Protein AF-A0AAW2VJL2-F1 (afdb_monomer)

Nearest PDB structures (foldseek):
  4iul-assembly3_A  TM=8.505E-01  e=2.544E-08  Homo sapiens
  4iul-assembly3_B  TM=8.152E-01  e=1.655E-08  Homo sapiens
  8j7r-assembly1_B  TM=7.514E-01  e=9.739E-08  Homo sapiens
  4cba-assembly1_A  TM=2.414E-01  e=3.321E+00  Homo sapiens

Structure (mmCIF, N/CA/C/O backbone):
data_AF-A0AAW2VJL2-F1
#
_entry.id   AF-A0AAW2VJL2-F1
#
loop_
_atom_site.group_PDB
_atom_site.id
_atom_site.type_symbol
_atom_site.label_atom_id
_atom_site.label_alt_id
_atom_site.label_comp_id
_atom_site.label_asym_id
_atom_site.label_entity_id
_atom_site.label_seq_id
_atom_site.pdbx_PDB_ins_code
_atom_site.Cartn_x
_atom_site.Cartn_y
_atom_site.Cartn_z
_atom_site.occupancy
_atom_site.B_iso_or_equiv
_atom_site.auth_seq_id
_atom_site.auth_comp_id
_atom_site.auth_asym_id
_atom_site.auth_atom_id
_atom_site.pdbx_PDB_model_num
ATOM 1 N N . MET A 1 1 ? 0.530 13.052 6.031 1.00 57.03 1 MET A N 1
ATOM 2 C CA . MET A 1 1 ? 0.825 13.036 4.585 1.00 57.03 1 MET A CA 1
ATOM 3 C C . MET A 1 1 ? -0.420 13.552 3.882 1.00 57.03 1 MET A C 1
ATOM 5 O O . MET A 1 1 ? -1.498 13.163 4.310 1.00 57.03 1 MET A O 1
ATOM 9 N N . GLU A 1 2 ? -0.309 14.453 2.907 1.00 67.94 2 GLU A N 1
ATOM 10 C CA . GLU A 1 2 ? -1.471 14.969 2.165 1.00 67.94 2 GLU A CA 1
ATOM 11 C C . GLU A 1 2 ? -1.855 13.980 1.049 1.00 67.94 2 GLU A C 1
ATOM 13 O O . GLU A 1 2 ? -1.133 13.878 0.053 1.00 67.94 2 GLU A O 1
ATOM 18 N N . PRO A 1 3 ? -2.962 13.222 1.183 1.00 65.31 3 PRO A N 1
ATOM 19 C CA . PRO A 1 3 ? -3.266 12.100 0.286 1.00 65.31 3 PRO A CA 1
ATOM 20 C C . PRO A 1 3 ? -3.560 12.528 -1.159 1.00 65.31 3 PRO A C 1
ATOM 22 O O . PRO A 1 3 ? -3.515 11.714 -2.078 1.00 65.31 3 PRO A O 1
ATOM 25 N N . THR A 1 4 ? -3.893 13.802 -1.363 1.00 75.06 4 THR A N 1
ATOM 26 C CA . THR A 1 4 ? -4.179 14.417 -2.666 1.00 75.06 4 THR A CA 1
ATOM 27 C C . THR A 1 4 ? -2.955 14.495 -3.570 1.00 75.06 4 THR A C 1
ATOM 29 O O . THR A 1 4 ? -3.105 14.493 -4.787 1.00 75.06 4 THR A O 1
ATOM 32 N N . PHE A 1 5 ? -1.750 14.531 -3.001 1.00 86.56 5 PHE A N 1
ATOM 33 C CA . PHE A 1 5 ? -0.514 14.705 -3.764 1.00 86.56 5 PHE A CA 1
ATOM 34 C C . PHE A 1 5 ? 0.246 13.395 -4.002 1.00 86.56 5 PHE A C 1
ATOM 36 O O . PHE A 1 5 ? 1.300 13.417 -4.632 1.00 86.56 5 PHE A O 1
ATOM 43 N N . CYS A 1 6 ? -0.285 12.249 -3.556 1.00 88.56 6 CYS A N 1
ATOM 44 C CA . CYS A 1 6 ? 0.369 10.944 -3.701 1.00 88.56 6 CYS A CA 1
ATOM 45 C C . CYS A 1 6 ? 0.748 10.623 -5.156 1.00 88.56 6 CYS A C 1
ATOM 47 O O . CYS A 1 6 ? 1.875 10.203 -5.405 1.00 88.56 6 CYS A O 1
ATOM 49 N N . GLU A 1 7 ? -0.139 10.881 -6.122 1.00 90.75 7 GLU A N 1
ATOM 50 C CA . GLU A 1 7 ? 0.154 10.650 -7.544 1.00 90.75 7 GLU A CA 1
ATOM 51 C C . GLU A 1 7 ? 1.285 11.562 -8.051 1.00 90.75 7 GLU A C 1
ATOM 53 O O . GLU A 1 7 ? 2.179 11.119 -8.774 1.00 90.75 7 GLU A O 1
ATOM 58 N N . MET A 1 8 ? 1.289 12.834 -7.639 1.00 93.69 8 MET A N 1
ATOM 59 C CA . MET A 1 8 ? 2.345 13.786 -7.989 1.00 93.69 8 MET A CA 1
ATOM 60 C C . MET A 1 8 ? 3.698 13.348 -7.412 1.00 93.69 8 MET A C 1
ATOM 62 O O . MET A 1 8 ? 4.699 13.360 -8.128 1.00 93.69 8 MET A O 1
ATOM 66 N N . TYR A 1 9 ? 3.731 12.912 -6.150 1.00 91.88 9 TYR A N 1
ATOM 67 C CA . TYR A 1 9 ? 4.947 12.390 -5.526 1.00 91.88 9 TYR A CA 1
ATOM 68 C C . TYR A 1 9 ? 5.435 11.112 -6.212 1.00 91.88 9 TYR A C 1
ATOM 70 O O . TYR A 1 9 ? 6.626 10.994 -6.488 1.00 91.88 9 TYR A O 1
ATOM 78 N N . ALA A 1 10 ? 4.533 10.193 -6.564 1.00 93.06 10 ALA A N 1
ATOM 79 C CA . ALA A 1 10 ? 4.894 8.985 -7.299 1.00 93.06 10 ALA A CA 1
ATOM 80 C C . ALA A 1 10 ? 5.461 9.303 -8.694 1.00 93.06 10 ALA A C 1
ATOM 82 O O . ALA A 1 10 ? 6.460 8.709 -9.099 1.00 93.06 10 ALA A O 1
ATOM 83 N N . ASN A 1 11 ? 4.884 10.277 -9.408 1.00 93.94 11 ASN A N 1
ATOM 84 C CA . ASN A 1 11 ? 5.437 10.773 -10.672 1.00 93.94 11 ASN A CA 1
ATOM 85 C C . ASN A 1 11 ? 6.839 11.363 -10.485 1.00 93.94 11 ASN A C 1
ATOM 87 O O . ASN A 1 11 ? 7.743 11.057 -11.259 1.00 93.94 11 ASN A O 1
ATOM 91 N N . PHE A 1 12 ? 7.047 12.167 -9.443 1.00 93.12 12 PHE A N 1
ATOM 92 C CA . PHE A 1 12 ? 8.360 12.729 -9.147 1.00 93.12 12 PHE A CA 1
ATOM 93 C C . PHE A 1 12 ? 9.399 11.636 -8.855 1.00 93.12 12 PHE A C 1
ATOM 95 O O . PHE A 1 12 ? 10.474 11.639 -9.451 1.00 93.12 12 PHE A O 1
ATOM 102 N N . CYS A 1 13 ? 9.059 10.649 -8.020 1.00 93.50 13 CYS A N 1
ATOM 103 C CA . CYS A 1 13 ? 9.909 9.486 -7.766 1.00 93.50 13 CYS A CA 1
ATOM 104 C C . CYS A 1 13 ? 10.235 8.715 -9.053 1.00 93.50 13 CYS A C 1
ATOM 106 O O . CYS A 1 13 ? 11.374 8.288 -9.237 1.00 93.50 13 CYS A O 1
ATOM 108 N N . PHE A 1 14 ? 9.261 8.550 -9.949 1.00 93.38 14 PHE A N 1
ATOM 109 C CA . PHE A 1 14 ? 9.465 7.883 -11.231 1.00 93.38 14 PHE A CA 1
ATOM 110 C C . PHE A 1 14 ? 10.478 8.629 -12.112 1.00 93.38 14 PHE A C 1
ATOM 112 O O . PHE A 1 14 ? 11.378 7.998 -12.662 1.00 93.38 14 PHE A O 1
ATOM 119 N N . HIS A 1 15 ? 10.385 9.960 -12.193 1.00 94.31 15 HIS A N 1
ATOM 120 C CA . HIS A 1 15 ? 11.354 10.777 -12.929 1.00 94.31 15 HIS A CA 1
ATOM 121 C C . HIS A 1 15 ? 12.750 10.727 -12.302 1.00 94.31 15 HIS A C 1
ATOM 123 O O . HIS A 1 15 ? 13.724 10.465 -13.002 1.00 94.31 15 HIS A O 1
ATOM 129 N N . LEU A 1 16 ? 12.854 10.852 -10.974 1.00 93.00 16 LEU A N 1
ATOM 130 C CA . LEU A 1 16 ? 14.133 10.708 -10.272 1.00 93.00 16 LEU A CA 1
ATOM 131 C C . LEU A 1 16 ? 14.784 9.342 -10.516 1.00 93.00 16 LEU A C 1
ATOM 133 O O . LEU A 1 16 ? 16.000 9.261 -10.652 1.00 93.00 16 LEU A O 1
ATOM 137 N N . ALA A 1 17 ? 13.992 8.271 -10.600 1.00 90.31 17 ALA A N 1
ATOM 138 C CA . ALA A 1 17 ? 14.506 6.937 -10.892 1.00 90.31 17 ALA A CA 1
ATOM 139 C C . ALA A 1 17 ? 15.115 6.805 -12.296 1.00 90.31 17 ALA A C 1
ATOM 141 O O . ALA A 1 17 ? 15.935 5.912 -12.501 1.00 90.31 17 ALA A O 1
ATOM 142 N N . ALA A 1 18 ? 14.696 7.646 -13.244 1.00 89.81 18 ALA A N 1
ATOM 143 C CA . ALA A 1 18 ? 15.212 7.669 -14.608 1.00 89.81 18 ALA A CA 1
ATOM 144 C C . ALA A 1 18 ? 16.399 8.632 -14.771 1.00 89.81 18 ALA A C 1
ATOM 146 O O . ALA A 1 18 ? 17.336 8.318 -15.501 1.00 89.81 18 ALA A O 1
ATOM 147 N N . ASP A 1 19 ? 16.358 9.780 -14.091 1.00 92.50 19 ASP A N 1
ATOM 148 C CA . ASP A 1 19 ? 17.317 10.871 -14.291 1.00 92.50 19 ASP A CA 1
ATOM 149 C C . ASP A 1 19 ? 18.551 10.771 -13.385 1.00 92.50 19 ASP A C 1
ATOM 151 O O . ASP A 1 19 ? 19.622 11.277 -13.732 1.00 92.50 19 ASP A O 1
ATOM 155 N N . LEU A 1 20 ? 18.425 10.149 -12.206 1.00 91.06 20 LEU A N 1
ATOM 156 C CA . LEU A 1 20 ? 19.548 10.027 -11.281 1.00 91.06 20 LEU A CA 1
ATOM 157 C C . LEU A 1 20 ? 20.532 8.944 -11.744 1.00 91.06 20 LEU A C 1
ATOM 159 O O . LEU A 1 20 ? 20.113 7.841 -12.103 1.00 91.06 20 LEU A O 1
ATOM 163 N N . PRO A 1 21 ? 21.848 9.220 -11.684 1.00 90.75 21 PRO A N 1
ATOM 164 C CA . PRO A 1 21 ? 22.852 8.220 -11.997 1.00 90.75 21 PRO A CA 1
ATOM 165 C C . PRO A 1 21 ? 22.846 7.113 -10.945 1.00 90.75 21 PRO A C 1
ATOM 167 O O . PRO A 1 21 ? 22.570 7.344 -9.764 1.00 90.75 21 PRO A O 1
ATOM 170 N N . ASP A 1 22 ? 23.232 5.913 -11.362 1.00 90.88 22 ASP A N 1
ATOM 171 C CA . ASP A 1 22 ? 23.501 4.849 -10.408 1.00 90.88 22 ASP A CA 1
ATOM 172 C C . ASP A 1 22 ? 24.749 5.172 -9.594 1.00 90.88 22 ASP A C 1
ATOM 174 O O . ASP A 1 22 ? 25.770 5.623 -10.122 1.00 90.88 22 ASP A O 1
ATOM 178 N N . LEU A 1 23 ? 24.677 4.881 -8.303 1.00 88.81 23 LEU A N 1
ATOM 179 C CA . LEU A 1 23 ? 25.822 4.954 -7.413 1.00 88.81 23 LEU A CA 1
ATOM 180 C C . LEU A 1 23 ? 26.471 3.571 -7.333 1.00 88.81 23 LEU A C 1
ATOM 182 O O . LEU A 1 23 ? 25.796 2.545 -7.422 1.00 88.81 23 LEU A O 1
ATOM 186 N N . SER A 1 24 ? 27.786 3.536 -7.152 1.00 86.69 24 SER A N 1
ATOM 187 C CA . SER A 1 24 ? 28.529 2.300 -6.915 1.00 86.69 24 SER A CA 1
ATOM 188 C C . SER A 1 24 ? 29.321 2.451 -5.628 1.00 86.69 24 SER A C 1
ATOM 190 O O . SER A 1 24 ? 30.257 3.248 -5.571 1.00 86.69 24 SER A O 1
ATOM 192 N N . VAL A 1 25 ? 28.951 1.686 -4.607 1.00 86.12 25 VAL A N 1
ATOM 193 C CA . VAL A 1 25 ? 29.657 1.617 -3.322 1.00 86.12 25 VAL A CA 1
ATOM 194 C C . VAL A 1 25 ? 30.086 0.167 -3.140 1.00 86.12 25 VAL A C 1
ATOM 196 O O . VAL A 1 25 ? 29.261 -0.723 -3.278 1.00 86.12 25 VAL A O 1
ATOM 199 N N . GLU A 1 26 ? 31.377 -0.087 -2.909 1.00 84.94 26 GLU A N 1
ATOM 200 C CA . GLU A 1 26 ? 31.899 -1.445 -2.648 1.00 84.94 26 GLU A CA 1
ATOM 201 C C . GLU A 1 26 ? 31.525 -2.504 -3.716 1.00 84.94 26 GLU A C 1
ATOM 203 O O . GLU A 1 26 ? 31.249 -3.657 -3.404 1.00 84.94 26 GLU A O 1
ATOM 208 N N . ASN A 1 27 ? 31.535 -2.124 -5.003 1.00 84.62 27 ASN A N 1
ATOM 209 C CA . ASN A 1 27 ? 31.082 -2.939 -6.150 1.00 84.62 27 ASN A CA 1
ATOM 210 C C . ASN A 1 27 ? 29.582 -3.292 -6.161 1.00 84.62 27 ASN A C 1
ATOM 212 O O . ASN A 1 27 ? 29.142 -4.073 -7.008 1.00 84.62 27 ASN A O 1
ATOM 216 N N . GLU A 1 28 ? 28.779 -2.694 -5.285 1.00 86.81 28 GLU A N 1
ATOM 217 C CA . GLU A 1 28 ? 27.330 -2.809 -5.309 1.00 86.81 28 GLU A CA 1
ATOM 218 C C . GLU A 1 28 ? 26.698 -1.611 -6.028 1.00 86.81 28 GLU A C 1
ATOM 220 O O . GLU A 1 28 ? 26.909 -0.449 -5.672 1.00 86.81 28 GLU A O 1
ATOM 225 N N . ARG A 1 29 ? 25.886 -1.900 -7.053 1.00 86.94 29 ARG A N 1
ATOM 226 C CA . ARG A 1 29 ? 25.095 -0.891 -7.768 1.00 86.94 29 ARG A CA 1
ATOM 227 C C . ARG A 1 29 ? 23.881 -0.502 -6.926 1.00 86.94 29 ARG A C 1
ATOM 229 O O . ARG A 1 29 ? 23.001 -1.325 -6.657 1.00 86.94 29 ARG A O 1
ATOM 236 N N . ILE A 1 30 ? 23.809 0.771 -6.566 1.00 89.75 30 ILE A N 1
ATOM 237 C CA . ILE A 1 30 ? 22.719 1.375 -5.807 1.00 89.75 30 ILE A CA 1
ATOM 238 C C . ILE A 1 30 ? 21.935 2.284 -6.750 1.00 89.75 30 ILE A C 1
ATOM 240 O O . ILE A 1 30 ? 22.473 3.234 -7.314 1.00 89.75 30 ILE A O 1
ATOM 244 N N . THR A 1 31 ? 20.648 1.987 -6.908 1.00 90.75 31 THR A N 1
ATOM 245 C CA . THR A 1 31 ? 19.728 2.768 -7.740 1.00 90.75 31 THR A CA 1
ATOM 246 C C . THR A 1 31 ? 18.725 3.499 -6.856 1.00 90.75 31 THR A C 1
ATOM 248 O O . THR A 1 31 ? 18.374 3.019 -5.773 1.00 90.75 31 THR A O 1
ATOM 251 N N . PHE A 1 32 ? 18.195 4.628 -7.331 1.00 89.75 32 PHE A N 1
ATOM 252 C CA . PHE A 1 32 ? 17.131 5.342 -6.619 1.00 89.75 32 PHE A CA 1
ATOM 253 C C . PHE A 1 32 ? 15.915 4.442 -6.359 1.00 89.75 32 PHE A C 1
ATOM 255 O O . PHE A 1 32 ? 15.368 4.439 -5.260 1.00 89.75 32 PHE A O 1
ATOM 262 N N . LYS A 1 33 ? 15.536 3.607 -7.337 1.00 86.88 33 LYS A N 1
ATOM 263 C CA . LYS A 1 33 ? 14.430 2.651 -7.189 1.00 86.88 33 LYS A CA 1
ATOM 264 C C . LYS A 1 33 ? 14.659 1.680 -6.025 1.00 86.88 33 LYS A C 1
ATOM 266 O O . LYS A 1 33 ? 13.724 1.408 -5.279 1.00 86.88 33 LYS A O 1
ATOM 271 N N . ARG A 1 34 ? 15.888 1.177 -5.846 1.00 86.88 34 ARG A N 1
ATOM 272 C CA . ARG A 1 34 ? 16.227 0.280 -4.729 1.00 86.88 34 ARG A CA 1
ATOM 273 C C . ARG A 1 34 ? 16.156 1.000 -3.383 1.00 86.88 34 ARG A C 1
ATOM 275 O O . ARG A 1 34 ? 15.585 0.459 -2.444 1.00 86.88 34 ARG A O 1
ATOM 282 N N . LEU A 1 35 ? 16.686 2.221 -3.304 1.00 89.12 35 LEU A N 1
ATOM 283 C CA . LEU A 1 35 ? 16.614 3.040 -2.089 1.00 89.12 35 LEU A CA 1
ATOM 284 C C . LEU A 1 35 ? 15.166 3.363 -1.707 1.00 89.12 35 LEU A C 1
ATOM 286 O O . LEU A 1 35 ? 14.795 3.237 -0.544 1.00 89.12 35 LEU A O 1
ATOM 290 N N . LEU A 1 36 ? 14.342 3.730 -2.691 1.00 86.38 36 LEU A N 1
ATOM 291 C CA . LEU A 1 36 ? 12.930 4.017 -2.477 1.00 86.38 36 LEU A CA 1
ATOM 292 C C . LEU A 1 36 ? 12.179 2.785 -1.971 1.00 86.38 36 LEU A C 1
ATOM 294 O O . LEU A 1 36 ? 11.414 2.902 -1.022 1.00 86.38 36 LEU A O 1
ATOM 298 N N . LEU A 1 37 ? 12.420 1.613 -2.565 1.00 82.25 37 LEU A N 1
ATOM 299 C CA . LEU A 1 37 ? 11.790 0.365 -2.135 1.00 82.25 37 LEU A CA 1
ATOM 300 C C . LEU A 1 37 ? 12.138 0.036 -0.680 1.00 82.25 37 LEU A C 1
ATOM 302 O O . LEU A 1 37 ? 11.230 -0.209 0.111 1.00 82.25 37 LEU A O 1
ATOM 306 N N . ASN A 1 38 ? 13.423 0.105 -0.318 1.00 85.06 38 ASN A N 1
ATOM 307 C CA . ASN A 1 38 ? 13.864 -0.106 1.062 1.00 85.06 38 ASN A CA 1
ATOM 308 C C . ASN A 1 38 ? 13.185 0.887 2.009 1.00 85.06 38 ASN A C 1
ATOM 310 O O . ASN A 1 38 ? 12.691 0.499 3.064 1.00 85.06 38 ASN A O 1
ATOM 314 N N . LYS A 1 39 ? 13.094 2.161 1.606 1.00 86.38 39 LYS A N 1
ATOM 315 C CA . LYS A 1 39 ? 12.462 3.181 2.435 1.00 86.38 39 LYS A CA 1
ATOM 316 C C . LYS A 1 39 ? 10.961 2.947 2.600 1.00 86.38 39 LYS A C 1
ATOM 318 O O . LYS A 1 39 ? 10.452 3.080 3.704 1.00 86.38 39 LYS A O 1
ATOM 323 N N . CYS A 1 40 ? 10.249 2.563 1.542 1.00 81.31 40 CYS A N 1
ATOM 324 C CA . CYS A 1 40 ? 8.833 2.204 1.632 1.00 81.31 40 CYS A CA 1
ATOM 325 C C . CYS A 1 40 ? 8.605 1.031 2.592 1.00 81.31 40 CYS A C 1
ATOM 327 O O . CYS A 1 40 ? 7.666 1.081 3.381 1.00 81.31 40 CYS A O 1
ATOM 329 N N . GLN A 1 41 ? 9.474 0.018 2.555 1.00 77.88 41 GLN A N 1
ATOM 330 C CA . GLN A 1 41 ? 9.400 -1.121 3.465 1.00 77.88 41 GLN A CA 1
ATOM 331 C C . GLN A 1 41 ? 9.658 -0.704 4.922 1.00 77.88 41 GLN A C 1
ATOM 333 O O . GLN A 1 41 ? 8.849 -1.011 5.791 1.00 77.88 41 GLN A O 1
ATOM 338 N N . GLU A 1 42 ? 10.717 0.068 5.189 1.00 83.94 42 GLU A N 1
ATOM 339 C CA . GLU A 1 42 ? 10.997 0.596 6.533 1.00 83.94 42 GLU A CA 1
ATOM 340 C C . GLU A 1 42 ? 9.816 1.388 7.108 1.00 83.94 42 GLU A C 1
ATOM 342 O O . GLU A 1 42 ? 9.491 1.254 8.287 1.00 83.94 42 GLU A O 1
ATOM 347 N N . GLU A 1 43 ? 9.191 2.243 6.293 1.00 80.00 43 GLU A N 1
ATOM 348 C CA . GLU A 1 43 ? 8.060 3.072 6.718 1.00 80.00 43 GLU A CA 1
ATOM 349 C C . GLU A 1 43 ? 6.790 2.244 6.949 1.00 80.00 43 GLU A C 1
ATOM 351 O O . GLU A 1 43 ? 6.013 2.576 7.846 1.00 80.00 43 GLU A O 1
ATOM 356 N N . PHE A 1 44 ? 6.584 1.172 6.175 1.00 75.19 44 PHE A N 1
ATOM 357 C CA . PHE A 1 44 ? 5.485 0.229 6.382 1.00 75.19 44 PHE A CA 1
ATOM 358 C C . PHE A 1 44 ? 5.655 -0.523 7.709 1.00 75.19 44 PHE A C 1
ATOM 360 O O . PHE A 1 44 ? 4.790 -0.436 8.579 1.00 75.19 44 PHE A O 1
ATOM 367 N N . GLU A 1 45 ? 6.816 -1.149 7.914 1.00 77.62 45 GLU A N 1
ATOM 368 C CA . GLU A 1 45 ? 7.135 -1.897 9.136 1.00 77.62 45 GLU A CA 1
ATOM 369 C C . GLU A 1 45 ? 7.182 -0.990 10.378 1.00 77.62 45 GLU A C 1
ATOM 371 O O . GLU A 1 45 ? 6.846 -1.409 11.486 1.00 77.62 45 GLU A O 1
ATOM 376 N N . ARG A 1 46 ? 7.599 0.279 10.233 1.00 80.44 46 ARG A N 1
ATOM 377 C CA . ARG A 1 46 ? 7.540 1.248 11.339 1.00 80.44 46 ARG A CA 1
ATOM 378 C C . ARG A 1 46 ? 6.097 1.540 11.739 1.00 80.44 46 ARG A C 1
ATOM 380 O O . ARG A 1 46 ? 5.827 1.614 12.932 1.00 80.44 46 ARG A O 1
ATOM 387 N N . GLY A 1 47 ? 5.189 1.665 10.771 1.00 71.38 47 GLY A N 1
ATOM 388 C CA . GLY A 1 47 ? 3.763 1.831 11.044 1.00 71.38 47 GLY A CA 1
ATOM 389 C C . GLY A 1 47 ? 3.177 0.658 11.832 1.00 71.38 47 GLY A C 1
ATOM 390 O O . GLY A 1 47 ? 2.403 0.884 12.755 1.00 71.38 47 GLY A O 1
ATOM 391 N N . GLU A 1 48 ? 3.587 -0.577 11.523 1.00 70.31 48 GLU A N 1
ATOM 392 C CA . GLU A 1 48 ? 3.182 -1.771 12.282 1.00 70.31 48 GLU A CA 1
ATOM 393 C C . GLU A 1 48 ? 3.667 -1.730 13.733 1.00 70.31 48 GLU A C 1
ATOM 395 O O . GLU A 1 48 ? 2.875 -1.934 14.650 1.00 70.31 48 GLU A O 1
ATOM 400 N N . ARG A 1 49 ? 4.940 -1.386 13.955 1.00 77.75 49 ARG A N 1
ATOM 401 C CA . ARG A 1 49 ? 5.495 -1.267 15.312 1.00 77.75 49 ARG A CA 1
ATOM 402 C C . ARG A 1 49 ? 4.813 -0.171 16.129 1.00 77.75 49 ARG A C 1
ATOM 404 O O . ARG A 1 49 ? 4.467 -0.410 17.278 1.00 77.75 49 ARG A O 1
ATOM 411 N N . GLU A 1 50 ? 4.596 1.005 15.538 1.00 73.56 50 GLU A N 1
ATOM 412 C CA . GLU A 1 50 ? 3.926 2.129 16.210 1.00 73.56 50 GLU A CA 1
ATOM 413 C C . GLU A 1 50 ? 2.481 1.770 16.614 1.00 73.56 50 GLU A C 1
ATOM 415 O O . GLU A 1 50 ? 2.026 2.150 17.694 1.00 73.56 50 GLU A O 1
ATOM 420 N N . GLU A 1 51 ? 1.763 1.018 15.774 1.00 69.44 51 GLU A N 1
ATOM 421 C CA . GLU A 1 51 ? 0.404 0.542 16.056 1.00 69.44 51 GLU A CA 1
ATOM 422 C C . GLU A 1 51 ? 0.384 -0.524 17.166 1.00 69.44 51 GLU A C 1
ATOM 424 O O . GLU A 1 51 ? -0.418 -0.435 18.096 1.00 69.44 51 GLU A O 1
ATOM 429 N N . GLU A 1 52 ? 1.302 -1.495 17.131 1.00 72.12 52 GLU A N 1
ATOM 430 C CA . GLU A 1 52 ? 1.444 -2.496 18.195 1.00 72.12 52 GLU A CA 1
ATOM 431 C C . GLU A 1 52 ? 1.825 -1.877 19.546 1.00 72.12 52 GLU A C 1
ATOM 433 O O . GLU A 1 52 ? 1.283 -2.269 20.580 1.00 72.12 52 GLU A O 1
ATOM 438 N N . GLU A 1 53 ? 2.748 -0.914 19.556 1.00 72.56 53 GLU A N 1
ATOM 439 C CA . GLU A 1 53 ? 3.154 -0.193 20.766 1.00 72.56 53 GLU A CA 1
ATOM 440 C C . GLU A 1 53 ? 1.992 0.619 21.352 1.00 72.56 53 GLU A C 1
ATOM 442 O O . GLU A 1 53 ? 1.783 0.608 22.568 1.00 72.56 53 GLU A O 1
ATOM 447 N N . ALA A 1 54 ? 1.194 1.278 20.502 1.00 66.94 54 ALA A N 1
ATOM 448 C CA . ALA A 1 54 ? 0.006 2.009 20.936 1.00 66.94 54 ALA A CA 1
ATOM 449 C C . ALA A 1 54 ? -1.052 1.085 21.565 1.00 66.94 54 ALA A C 1
ATOM 451 O O . ALA A 1 54 ? -1.677 1.464 22.560 1.00 66.94 54 ALA A O 1
ATOM 452 N N . ASN A 1 55 ? -1.213 -0.129 21.029 1.00 67.62 55 ASN A N 1
ATOM 453 C CA . ASN A 1 55 ? -2.127 -1.137 21.567 1.00 67.62 55 ASN A CA 1
ATOM 454 C C . ASN A 1 55 ? -1.611 -1.736 22.891 1.00 67.62 55 ASN A C 1
ATOM 456 O O . ASN A 1 55 ? -2.373 -1.851 23.845 1.00 67.62 55 ASN A O 1
ATOM 460 N N . LYS A 1 56 ? -0.313 -2.045 23.019 1.00 69.06 56 LYS A N 1
ATOM 461 C CA . LYS A 1 56 ? 0.269 -2.585 24.272 1.00 69.06 56 LYS A CA 1
ATOM 462 C C . LYS A 1 56 ? 0.252 -1.581 25.422 1.00 69.06 56 LYS A C 1
ATOM 464 O O . LYS A 1 56 ? -0.084 -1.936 26.549 1.00 69.06 56 LYS A O 1
ATOM 469 N N . ALA A 1 57 ? 0.505 -0.304 25.131 1.00 62.22 57 ALA A N 1
ATOM 470 C CA . ALA A 1 57 ? 0.345 0.769 26.111 1.00 62.22 57 ALA A CA 1
ATOM 471 C C . ALA A 1 57 ? -1.112 0.907 26.620 1.00 62.22 57 ALA A C 1
ATOM 473 O O . ALA A 1 57 ? -1.362 1.597 27.608 1.00 62.22 57 ALA A O 1
ATOM 474 N N . GLU A 1 58 ? -2.097 0.286 25.948 1.00 60.19 58 GLU A N 1
ATOM 475 C CA . GLU A 1 58 ? -3.485 0.150 26.425 1.00 60.19 58 GLU A CA 1
ATOM 476 C C . GLU A 1 58 ? -3.624 -0.862 27.534 1.00 60.19 58 GLU A C 1
ATOM 478 O O . GLU A 1 58 ? -4.231 -0.566 28.561 1.00 60.19 58 GLU A O 1
ATOM 483 N N . GLU A 1 59 ? -3.037 -2.030 27.313 1.00 59.75 59 GLU A N 1
ATOM 484 C CA . GLU A 1 59 ? -3.179 -3.189 28.178 1.00 59.75 59 GLU A CA 1
ATOM 485 C C . GLU A 1 59 ? -2.391 -3.017 29.479 1.00 59.75 59 GLU A C 1
ATOM 487 O O . GLU A 1 59 ? -2.853 -3.434 30.540 1.00 59.75 59 GLU A O 1
ATOM 492 N N . GLU A 1 60 ? -1.235 -2.351 29.422 1.00 58.97 60 GLU A N 1
ATOM 493 C CA . GLU A 1 60 ? -0.335 -2.208 30.573 1.00 58.97 60 GLU A CA 1
ATOM 494 C C . GLU A 1 60 ? -0.638 -0.971 31.441 1.00 58.97 60 GLU A C 1
ATOM 496 O O . GLU A 1 60 ? -0.104 -0.836 32.541 1.00 58.97 60 GLU A O 1
ATOM 501 N N . GLY A 1 61 ? -1.517 -0.063 30.996 1.00 55.91 61 GLY A N 1
ATOM 502 C CA . GLY A 1 61 ? -1.936 1.108 31.782 1.00 55.91 61 GLY A CA 1
ATOM 503 C C . GLY A 1 61 ? -0.807 2.092 32.143 1.00 55.91 61 GLY A C 1
ATOM 504 O O . GLY A 1 61 ? -1.011 2.983 32.966 1.00 55.91 61 GLY A O 1
ATOM 505 N N . GLU A 1 62 ? 0.379 1.964 31.537 1.00 54.34 62 GLU A N 1
ATOM 506 C CA . GLU A 1 62 ? 1.587 2.735 31.883 1.00 54.34 62 GLU A CA 1
ATOM 507 C C . GLU A 1 62 ? 1.604 4.172 31.321 1.00 54.34 62 GLU A C 1
ATOM 509 O O . GLU A 1 62 ? 2.522 4.960 31.583 1.00 54.34 62 GLU A O 1
ATOM 514 N N . ALA A 1 63 ? 0.585 4.570 30.557 1.00 58.81 63 ALA A N 1
ATOM 515 C CA . ALA A 1 63 ? 0.553 5.877 29.919 1.00 58.81 63 ALA A CA 1
ATOM 516 C C . ALA A 1 63 ? 0.186 6.994 30.917 1.00 58.81 63 ALA A C 1
ATOM 518 O O . ALA A 1 63 ? -0.963 7.152 31.313 1.00 58.81 63 ALA A O 1
ATOM 519 N N . LYS A 1 64 ? 1.145 7.879 31.227 1.00 62.69 64 LYS A N 1
ATOM 520 C CA . LYS A 1 64 ? 0.916 9.186 31.894 1.00 62.69 64 LYS A CA 1
ATOM 521 C C . LYS A 1 64 ? 0.049 10.172 31.079 1.00 62.69 64 LYS A C 1
ATOM 523 O O . LYS A 1 64 ? -0.007 11.349 31.423 1.00 62.69 64 LYS A O 1
ATOM 528 N N . GLN A 1 65 ? -0.536 9.727 29.970 1.00 68.75 65 GLN A N 1
ATOM 529 C CA . GLN A 1 65 ? -1.231 10.551 28.982 1.00 68.75 65 GLN A CA 1
ATOM 530 C C . GLN A 1 65 ? -2.733 10.526 29.231 1.00 68.75 65 GLN A C 1
ATOM 532 O O . GLN A 1 65 ? -3.277 9.535 29.720 1.00 68.75 65 GLN A O 1
ATOM 537 N N . THR A 1 66 ? -3.410 11.618 28.896 1.00 80.94 66 THR A N 1
ATOM 538 C CA . THR A 1 66 ? -4.873 11.658 28.971 1.00 80.94 66 THR A CA 1
ATOM 539 C C . THR A 1 66 ? -5.488 10.773 27.881 1.00 80.94 66 THR A C 1
ATOM 541 O O . THR A 1 66 ? -4.857 10.472 26.866 1.00 80.94 66 THR A O 1
ATOM 544 N N . ALA A 1 67 ? -6.748 10.362 28.065 1.00 80.50 67 ALA A N 1
ATOM 545 C CA . ALA A 1 67 ? -7.483 9.616 27.038 1.00 80.50 67 ALA A CA 1
ATOM 546 C C . ALA A 1 67 ? -7.553 10.381 25.699 1.00 80.50 67 ALA A C 1
ATOM 548 O O . ALA A 1 67 ? -7.504 9.773 24.636 1.00 80.50 67 ALA A O 1
ATOM 549 N N . GLU A 1 68 ? -7.606 11.714 25.759 1.00 84.31 68 GLU A N 1
ATOM 550 C CA . GLU A 1 68 ? -7.633 12.595 24.590 1.00 84.31 68 GLU A CA 1
ATOM 551 C C . GLU A 1 68 ? -6.286 12.617 23.847 1.00 84.31 68 GLU A C 1
ATOM 553 O O . GLU A 1 68 ? -6.253 12.435 22.633 1.00 84.31 68 GLU A O 1
ATOM 558 N N . GLU A 1 69 ? -5.162 12.730 24.565 1.00 83.12 69 GLU A N 1
ATOM 559 C CA . GLU A 1 69 ? -3.819 12.661 23.963 1.00 83.12 69 GLU A CA 1
ATOM 560 C C . GLU A 1 69 ? -3.554 11.305 23.298 1.00 83.12 69 GLU A C 1
ATOM 562 O O . GLU A 1 69 ? -2.906 11.224 22.250 1.00 83.12 69 GLU A O 1
ATOM 567 N N . ARG A 1 70 ? -4.057 10.225 23.903 1.00 76.62 70 ARG A N 1
ATOM 568 C CA . ARG A 1 70 ? -3.969 8.876 23.343 1.00 76.62 70 ARG A CA 1
ATOM 569 C C . ARG A 1 70 ? -4.764 8.764 22.043 1.00 76.62 70 ARG A C 1
ATOM 571 O O . ARG A 1 70 ? -4.241 8.250 21.053 1.00 76.62 70 ARG A O 1
ATOM 578 N N . GLU A 1 71 ? -6.000 9.255 22.043 1.00 81.12 71 GLU A N 1
ATOM 579 C CA . GLU A 1 71 ? -6.864 9.228 20.865 1.00 81.12 71 GLU A CA 1
ATOM 580 C C . GLU A 1 71 ? -6.268 10.037 19.711 1.00 81.12 71 GLU A C 1
ATOM 582 O O . GLU A 1 71 ? -6.219 9.565 18.574 1.00 81.12 71 GLU A O 1
ATOM 587 N N . GLU A 1 72 ? -5.730 11.225 19.998 1.00 85.25 72 GLU A N 1
ATOM 588 C CA . GLU A 1 72 ? -5.095 12.058 18.980 1.00 85.25 72 GLU A CA 1
ATOM 589 C C . GLU A 1 72 ? -3.867 11.374 18.364 1.00 85.25 72 GLU A C 1
ATOM 591 O O . GLU A 1 72 ? -3.696 11.379 17.139 1.00 85.25 72 GLU A O 1
ATOM 596 N N . LYS A 1 73 ? -3.037 10.714 19.182 1.00 80.94 73 LYS A N 1
ATOM 597 C CA . LYS A 1 73 ? -1.903 9.921 18.684 1.00 80.94 73 LYS A CA 1
ATOM 598 C C . LYS A 1 73 ? -2.351 8.762 17.808 1.00 80.94 73 LYS A C 1
A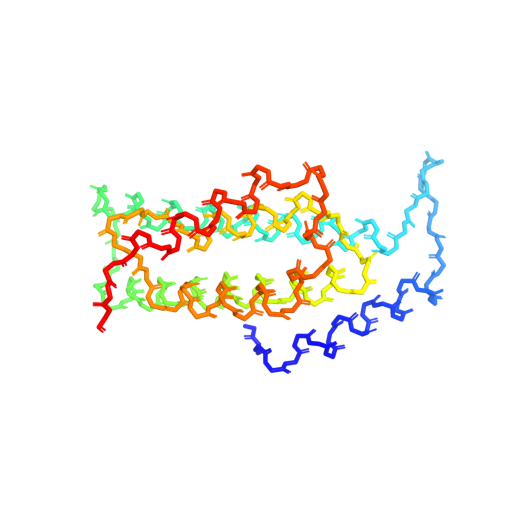TOM 600 O O . LYS A 1 73 ? -1.763 8.557 16.745 1.00 80.94 73 LYS A O 1
ATOM 605 N N . ARG A 1 74 ? -3.397 8.039 18.216 1.00 78.06 74 ARG A N 1
ATOM 606 C CA . ARG A 1 74 ? -3.976 6.940 17.435 1.00 78.06 74 ARG A CA 1
ATOM 607 C C . ARG A 1 74 ? -4.459 7.437 16.075 1.00 78.06 74 ARG A C 1
ATOM 609 O O . ARG A 1 74 ? -4.078 6.886 15.043 1.00 78.06 74 ARG A O 1
ATOM 616 N N . LEU A 1 75 ? -5.212 8.536 16.058 1.00 82.75 75 LEU A N 1
ATOM 617 C CA . LEU A 1 75 ? -5.706 9.149 14.828 1.00 82.75 75 LEU A CA 1
ATOM 618 C C . LEU A 1 75 ? -4.555 9.639 13.934 1.00 82.75 75 LEU A C 1
ATOM 620 O O . LEU A 1 75 ? -4.598 9.488 12.711 1.00 82.75 75 LEU A O 1
ATOM 624 N N . GLN A 1 76 ? -3.496 10.201 14.521 1.00 83.56 76 GLN A N 1
ATOM 625 C CA . GLN A 1 76 ? -2.320 10.643 13.776 1.00 83.56 76 GLN A CA 1
ATOM 626 C C . GLN A 1 76 ? -1.554 9.468 13.153 1.00 83.56 76 GLN A C 1
ATOM 628 O O . GLN A 1 76 ? -1.191 9.546 11.974 1.00 83.56 76 GLN A O 1
ATOM 633 N N . ALA A 1 77 ? -1.312 8.397 13.914 1.00 79.69 77 ALA A N 1
ATOM 634 C CA . ALA A 1 77 ? -0.660 7.182 13.430 1.00 79.69 77 ALA A CA 1
ATOM 635 C C . ALA A 1 77 ? -1.466 6.564 12.280 1.00 79.69 77 ALA A C 1
ATOM 637 O O . ALA A 1 77 ? -0.927 6.312 11.200 1.00 79.69 77 ALA A O 1
ATOM 638 N N . ARG A 1 78 ? -2.788 6.470 12.451 1.00 81.62 78 ARG A N 1
ATOM 639 C CA . ARG A 1 78 ? -3.704 5.972 11.425 1.00 81.62 78 ARG A CA 1
ATOM 640 C C . ARG A 1 78 ? -3.668 6.795 10.140 1.00 81.62 78 ARG A C 1
ATOM 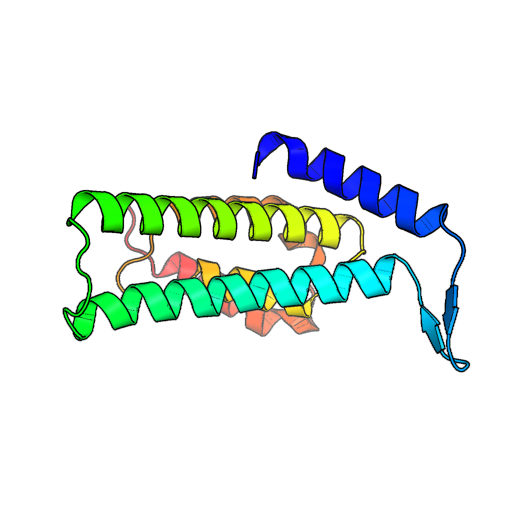642 O O . ARG A 1 78 ? -3.485 6.247 9.054 1.00 81.62 78 ARG A O 1
ATOM 649 N N . ARG A 1 79 ? -3.759 8.126 10.242 1.00 84.69 79 ARG A N 1
ATOM 650 C CA . ARG A 1 79 ? -3.659 9.031 9.080 1.00 84.69 79 ARG A CA 1
ATOM 651 C C . ARG A 1 79 ? -2.338 8.863 8.330 1.00 84.69 79 ARG A C 1
ATOM 653 O O . ARG A 1 79 ? -2.309 8.975 7.104 1.00 84.69 79 ARG A O 1
ATOM 660 N N . ARG A 1 80 ? -1.233 8.623 9.045 1.00 83.75 80 ARG A N 1
ATOM 661 C CA . ARG A 1 80 ? 0.074 8.346 8.428 1.00 83.75 80 ARG A CA 1
ATOM 662 C C . ARG A 1 80 ? 0.066 7.000 7.710 1.00 83.75 80 ARG A C 1
ATOM 664 O O . ARG A 1 80 ? 0.443 6.965 6.544 1.00 83.75 80 ARG A O 1
ATOM 671 N N . MET A 1 81 ? -0.414 5.944 8.361 1.00 85.44 81 MET A N 1
ATOM 672 C CA . MET A 1 81 ? -0.526 4.603 7.785 1.00 85.44 81 MET A CA 1
ATOM 673 C C . MET A 1 81 ? -1.341 4.608 6.484 1.00 85.44 81 MET A C 1
ATOM 675 O O . MET A 1 81 ? -0.840 4.177 5.447 1.00 85.44 81 MET A O 1
ATOM 679 N N . LEU A 1 82 ? -2.560 5.158 6.504 1.00 87.75 82 LEU A N 1
ATOM 680 C CA . LEU A 1 82 ? -3.427 5.217 5.321 1.00 87.75 82 LEU A CA 1
ATOM 681 C C . LEU A 1 82 ? -2.809 6.061 4.195 1.00 87.75 82 LEU A C 1
ATOM 683 O O . LEU A 1 82 ? -2.864 5.683 3.023 1.00 87.75 82 LEU A O 1
ATOM 687 N N . GLY A 1 83 ? -2.168 7.183 4.541 1.00 88.81 83 GLY A N 1
ATOM 6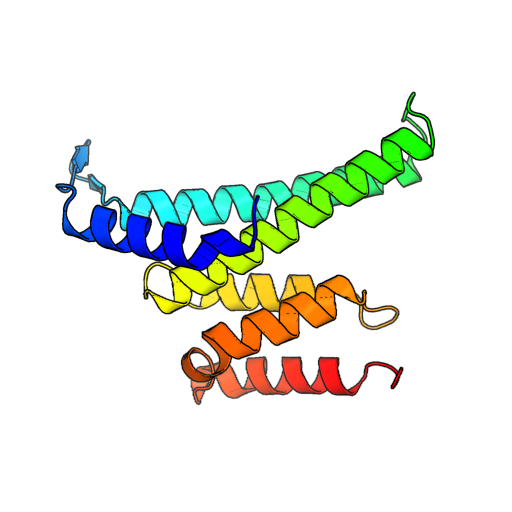88 C CA . GLY A 1 83 ? -1.428 8.004 3.580 1.00 88.81 83 GLY A CA 1
ATOM 689 C C . GLY A 1 83 ? -0.268 7.247 2.923 1.00 88.81 83 GLY A C 1
ATOM 690 O O . GLY A 1 83 ? -0.104 7.315 1.704 1.00 88.81 83 GLY A O 1
ATOM 691 N N . ASN A 1 84 ? 0.491 6.481 3.710 1.00 87.38 84 ASN A N 1
ATOM 692 C CA . ASN A 1 84 ? 1.604 5.669 3.222 1.00 87.38 84 ASN A CA 1
ATOM 693 C C . ASN A 1 84 ? 1.120 4.568 2.273 1.00 87.38 84 ASN A C 1
ATOM 695 O O . ASN A 1 84 ? 1.669 4.433 1.183 1.00 87.38 84 ASN A O 1
ATOM 699 N N . ILE A 1 85 ? 0.063 3.83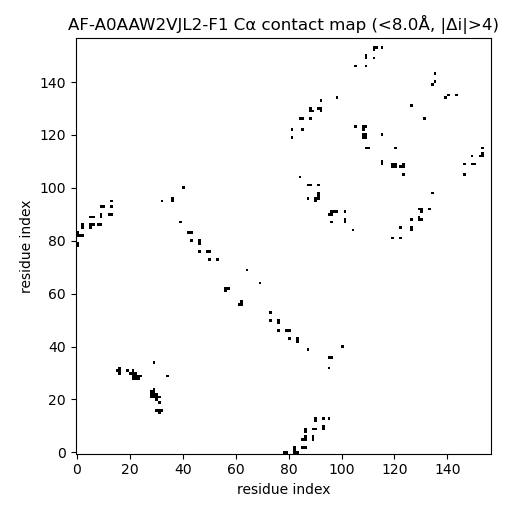7 2.639 1.00 90.38 85 ILE A N 1
ATOM 700 C CA . ILE A 1 85 ? -0.552 2.806 1.789 1.00 90.38 85 ILE A CA 1
ATOM 701 C C . ILE A 1 85 ? -0.997 3.399 0.447 1.00 90.38 85 ILE A C 1
ATOM 703 O O . ILE A 1 85 ? -0.732 2.826 -0.611 1.00 90.38 85 ILE A O 1
ATOM 707 N N . ARG A 1 86 ? -1.620 4.584 0.465 1.00 91.50 86 ARG A N 1
ATOM 708 C CA . ARG A 1 86 ? -2.034 5.265 -0.767 1.00 91.50 86 ARG A CA 1
ATOM 709 C C . ARG A 1 86 ? -0.840 5.629 -1.651 1.00 91.50 86 ARG A C 1
ATOM 711 O O . ARG A 1 86 ? -0.888 5.403 -2.856 1.00 91.50 86 ARG A O 1
ATOM 718 N N . LEU A 1 87 ? 0.236 6.163 -1.069 1.00 91.00 87 LEU A N 1
ATOM 719 C CA . LEU A 1 87 ? 1.461 6.468 -1.816 1.00 91.00 87 LEU A CA 1
ATOM 720 C C . LEU A 1 87 ? 2.109 5.200 -2.393 1.00 91.00 87 LEU A C 1
ATOM 722 O O . LEU A 1 87 ? 2.531 5.207 -3.547 1.00 91.00 87 LEU A O 1
ATOM 726 N N . ILE A 1 88 ? 2.157 4.113 -1.619 1.00 91.50 88 ILE A N 1
ATOM 727 C CA . ILE A 1 88 ? 2.663 2.805 -2.059 1.00 91.50 88 ILE A CA 1
ATOM 728 C C . ILE A 1 88 ? 1.875 2.301 -3.275 1.00 91.50 88 ILE A C 1
ATOM 730 O O . ILE A 1 88 ? 2.486 1.889 -4.261 1.00 91.50 88 ILE A O 1
ATOM 734 N N . GLY A 1 89 ? 0.543 2.415 -3.260 1.00 94.44 89 GLY A N 1
ATOM 735 C CA . GLY A 1 89 ? -0.300 2.072 -4.409 1.00 94.44 89 GLY A CA 1
ATOM 736 C C . GLY A 1 89 ? 0.060 2.855 -5.677 1.00 94.44 89 GLY A C 1
ATOM 737 O O . GLY A 1 89 ? 0.237 2.264 -6.745 1.00 94.44 89 GLY A O 1
ATOM 738 N N . GLU A 1 90 ? 0.258 4.172 -5.567 1.00 95.19 90 GLU A N 1
ATOM 739 C CA . GLU A 1 90 ? 0.670 5.008 -6.705 1.00 95.19 90 GLU A CA 1
ATOM 740 C C . GLU A 1 90 ? 2.085 4.664 -7.208 1.00 95.19 90 GLU A C 1
ATOM 742 O O . GLU A 1 90 ? 2.333 4.621 -8.416 1.00 95.19 90 GLU A O 1
ATOM 747 N N . LEU A 1 91 ? 3.019 4.347 -6.307 1.00 93.38 91 LEU A N 1
ATOM 748 C CA . LEU A 1 91 ? 4.366 3.890 -6.669 1.00 93.38 91 LEU A CA 1
ATOM 749 C C . LEU A 1 91 ? 4.342 2.528 -7.380 1.00 93.38 91 LEU A C 1
ATOM 751 O O . LEU A 1 91 ? 5.055 2.327 -8.371 1.00 93.38 91 LEU A O 1
ATOM 755 N N . TYR A 1 92 ? 3.507 1.593 -6.922 1.00 93.81 92 TYR A N 1
ATOM 756 C CA . TYR A 1 92 ? 3.318 0.302 -7.582 1.00 93.81 92 TYR A CA 1
ATOM 757 C C . TYR A 1 92 ? 2.724 0.467 -8.986 1.00 93.81 92 TYR A C 1
ATOM 759 O O . TYR A 1 92 ? 3.243 -0.117 -9.940 1.00 93.81 92 TYR A O 1
ATOM 767 N N . LYS A 1 93 ? 1.737 1.357 -9.157 1.00 95.31 93 LYS A N 1
ATOM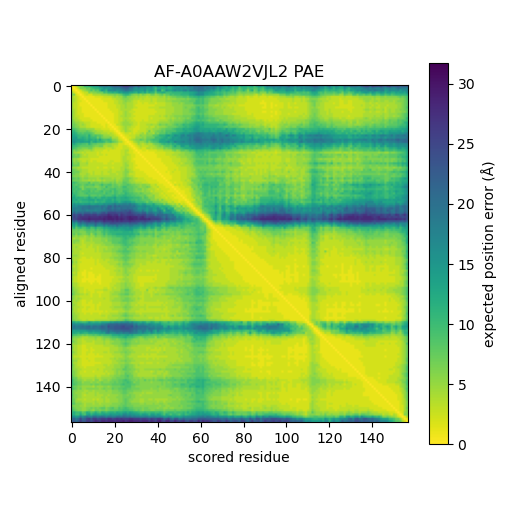 768 C CA . LYS A 1 93 ? 1.175 1.711 -10.471 1.00 95.31 93 LYS A CA 1
ATOM 769 C C . LYS A 1 93 ? 2.234 2.236 -11.450 1.00 95.31 93 LYS A C 1
ATOM 771 O O . LYS A 1 93 ? 2.166 1.970 -12.649 1.00 95.31 93 LYS A O 1
ATOM 776 N N . LYS A 1 94 ? 3.275 2.913 -10.952 1.00 93.25 94 LYS A N 1
ATOM 777 C CA . LYS A 1 94 ? 4.453 3.348 -11.734 1.00 93.25 94 LYS A CA 1
ATOM 778 C C . LYS A 1 94 ? 5.526 2.260 -11.903 1.00 93.25 94 LYS A C 1
ATOM 780 O O . LYS A 1 94 ? 6.629 2.549 -12.363 1.00 93.25 94 LYS A O 1
ATOM 785 N N . ARG A 1 95 ? 5.228 1.005 -11.547 1.00 90.94 95 ARG A N 1
ATOM 786 C CA . ARG A 1 95 ? 6.147 -0.151 -11.557 1.00 90.94 95 ARG A CA 1
ATOM 787 C C . ARG A 1 95 ? 7.422 0.090 -10.741 1.00 90.94 95 ARG A C 1
ATOM 789 O O . ARG A 1 95 ? 8.497 -0.421 -11.079 1.00 90.94 95 ARG A O 1
ATOM 796 N N . MET A 1 96 ? 7.324 0.885 -9.674 1.00 90.06 96 MET A N 1
ATOM 797 C CA . MET A 1 96 ? 8.454 1.190 -8.791 1.00 90.06 96 MET A CA 1
ATOM 798 C C . MET A 1 96 ? 8.603 0.188 -7.646 1.00 90.06 96 MET A C 1
ATOM 800 O O . MET A 1 96 ? 9.708 0.028 -7.135 1.00 90.06 96 MET A O 1
ATOM 804 N N . LEU A 1 97 ? 7.530 -0.521 -7.299 1.00 88.94 97 LEU A N 1
ATOM 805 C CA . LEU A 1 97 ? 7.491 -1.507 -6.222 1.00 88.94 97 LEU A CA 1
ATOM 806 C C . LEU A 1 97 ? 7.159 -2.906 -6.757 1.00 88.94 97 LEU A C 1
ATOM 808 O O . LEU A 1 97 ? 6.783 -3.067 -7.920 1.00 88.94 97 LEU A O 1
ATOM 812 N N . THR A 1 98 ? 7.344 -3.919 -5.914 1.00 89.00 98 THR A N 1
ATOM 813 C CA . THR A 1 98 ? 6.983 -5.312 -6.205 1.00 89.00 98 THR A CA 1
ATOM 814 C C . THR A 1 98 ? 5.551 -5.600 -5.761 1.00 89.00 98 THR A C 1
ATOM 816 O O . THR A 1 98 ? 5.003 -4.902 -4.921 1.00 89.00 98 THR A O 1
ATOM 819 N N . GLU A 1 99 ? 4.936 -6.647 -6.303 1.00 92.06 99 GLU A N 1
ATOM 820 C CA . GLU A 1 99 ? 3.562 -7.041 -5.951 1.00 92.06 99 GLU A CA 1
ATOM 821 C C . GLU A 1 99 ? 3.419 -7.500 -4.494 1.00 92.06 99 GLU A C 1
ATOM 823 O O . GLU A 1 99 ? 2.398 -7.254 -3.861 1.00 92.06 99 GLU A O 1
ATOM 828 N N . ARG A 1 100 ? 4.475 -8.088 -3.919 1.00 89.62 100 ARG A N 1
ATOM 829 C CA . ARG A 1 100 ? 4.475 -8.575 -2.533 1.00 89.62 100 ARG A CA 1
ATOM 830 C C . ARG A 1 100 ? 4.019 -7.508 -1.527 1.00 89.62 100 ARG A C 1
ATOM 832 O O . ARG A 1 100 ? 3.183 -7.807 -0.682 1.00 89.62 100 ARG A O 1
ATOM 839 N N . ILE A 1 101 ? 4.523 -6.276 -1.639 1.00 87.25 101 ILE A N 1
ATOM 840 C CA . ILE A 1 101 ? 4.158 -5.196 -0.705 1.00 87.25 101 ILE A CA 1
ATOM 841 C C . ILE A 1 101 ? 2.678 -4.800 -0.836 1.00 87.25 101 ILE A C 1
ATOM 843 O O . ILE A 1 101 ? 2.068 -4.346 0.129 1.00 87.25 101 ILE A O 1
ATOM 847 N N . MET A 1 102 ? 2.076 -5.001 -2.015 1.00 92.75 102 MET A N 1
ATOM 848 C CA . MET A 1 102 ? 0.658 -4.718 -2.234 1.00 92.75 102 MET A CA 1
ATOM 849 C C . MET A 1 102 ? -0.227 -5.710 -1.489 1.00 92.75 102 MET A C 1
ATOM 851 O O . MET A 1 102 ? -1.193 -5.292 -0.858 1.00 92.75 102 MET A O 1
ATOM 855 N N . HIS A 1 103 ? 0.131 -6.995 -1.497 1.00 93.06 103 HIS A N 1
ATOM 856 C CA . HIS A 1 103 ? -0.573 -8.010 -0.712 1.00 93.06 103 HIS A CA 1
ATOM 857 C C . HIS A 1 103 ? -0.491 -7.730 0.794 1.00 93.06 103 HIS A C 1
ATOM 859 O O . HIS A 1 103 ? -1.492 -7.861 1.494 1.00 93.06 103 HIS A O 1
ATOM 865 N N . GLU A 1 104 ? 0.669 -7.288 1.289 1.00 89.56 104 GLU A N 1
ATOM 866 C CA . GLU A 1 104 ? 0.845 -6.873 2.689 1.00 89.56 104 GLU A CA 1
ATOM 867 C C . GLU A 1 104 ? -0.054 -5.666 3.031 1.00 89.56 104 GLU A C 1
ATOM 869 O O . GLU A 1 104 ? -0.767 -5.692 4.035 1.00 89.56 104 GLU A O 1
ATOM 874 N N . CYS A 1 105 ? -0.125 -4.657 2.154 1.00 91.44 105 CYS A N 1
ATOM 875 C CA . CYS A 1 105 ? -1.035 -3.517 2.318 1.00 91.44 105 CYS A CA 1
ATOM 876 C C . CYS A 1 105 ? -2.516 -3.932 2.326 1.00 91.44 105 CYS A C 1
ATOM 878 O O . CYS A 1 105 ? -3.273 -3.459 3.171 1.00 91.44 105 CYS A O 1
ATOM 880 N N . ILE A 1 106 ? -2.935 -4.806 1.404 1.00 94.06 106 ILE A N 1
ATOM 881 C CA . ILE A 1 106 ? -4.323 -5.288 1.315 1.00 94.06 106 ILE A CA 1
ATOM 882 C C . ILE A 1 106 ? -4.700 -6.057 2.583 1.00 94.06 106 ILE A C 1
ATOM 884 O O . ILE A 1 106 ? -5.718 -5.748 3.196 1.00 94.06 106 ILE A O 1
ATOM 888 N N . ASN A 1 107 ? -3.854 -6.989 3.027 1.00 90.50 107 ASN A N 1
ATOM 889 C CA . ASN A 1 107 ? -4.073 -7.738 4.267 1.00 90.50 107 ASN A CA 1
ATOM 890 C C . ASN A 1 107 ? -4.201 -6.807 5.479 1.00 90.50 107 ASN A C 1
ATOM 892 O O . ASN A 1 107 ? -5.080 -7.001 6.317 1.00 90.50 107 ASN A O 1
ATOM 896 N N . LYS A 1 108 ? -3.360 -5.768 5.552 1.00 87.81 108 LYS A N 1
ATOM 897 C CA . LYS A 1 108 ? -3.408 -4.786 6.638 1.00 87.81 108 LYS A CA 1
ATOM 898 C C . LYS A 1 108 ? -4.723 -4.000 6.655 1.00 87.81 108 LYS A C 1
ATOM 900 O O . LYS A 1 108 ? -5.268 -3.761 7.728 1.00 87.81 108 LYS A O 1
ATOM 905 N N . LEU A 1 109 ? -5.254 -3.630 5.489 1.00 90.62 109 LEU A N 1
ATOM 906 C CA . LEU A 1 109 ? -6.541 -2.932 5.390 1.00 90.62 109 LEU A CA 1
ATOM 907 C C . LEU A 1 109 ? -7.739 -3.845 5.671 1.00 90.62 109 LEU A C 1
ATOM 909 O O . LEU A 1 109 ? -8.699 -3.395 6.290 1.00 90.62 109 LEU A O 1
ATOM 913 N N . LEU A 1 110 ? -7.679 -5.112 5.250 1.00 88.94 110 LEU A N 1
ATOM 914 C CA . LEU A 1 110 ? -8.722 -6.103 5.539 1.00 88.94 110 LEU A CA 1
ATOM 915 C C . LEU A 1 110 ? -8.874 -6.351 7.050 1.00 88.94 110 LEU A C 1
ATOM 917 O O . LEU A 1 110 ? -9.981 -6.625 7.516 1.00 88.94 110 LEU A O 1
ATOM 921 N N . GLY A 1 111 ? -7.789 -6.193 7.817 1.00 78.19 111 GLY A N 1
ATOM 922 C CA . GLY A 1 111 ? -7.819 -6.138 9.277 1.00 78.19 111 GLY A CA 1
ATOM 923 C C . GLY A 1 111 ? -8.481 -7.358 9.928 1.00 78.19 111 GLY A C 1
ATOM 924 O O . GLY A 1 111 ? -8.345 -8.492 9.466 1.00 78.19 111 GLY A O 1
ATOM 925 N N . GLN A 1 112 ? -9.187 -7.131 11.042 1.00 65.06 112 GLN A N 1
ATOM 926 C CA . GLN A 1 112 ? -9.937 -8.177 11.739 1.00 65.06 112 GLN A CA 1
ATOM 927 C C . GLN A 1 112 ? -11.358 -8.311 11.176 1.00 65.06 112 GLN A C 1
ATOM 929 O O . GLN A 1 112 ? -12.149 -7.373 11.206 1.00 65.06 112 GLN A O 1
ATOM 934 N N . TYR A 1 113 ? -11.700 -9.532 10.765 1.00 60.78 113 TYR A N 1
ATOM 935 C CA . TYR A 1 113 ? -12.978 -9.941 10.167 1.00 60.78 113 TYR A CA 1
ATOM 936 C C . TYR A 1 113 ? -14.243 -9.500 10.919 1.00 60.78 113 TYR A C 1
ATOM 938 O O . TYR A 1 113 ? -15.304 -9.383 10.317 1.00 60.78 113 TYR A O 1
ATOM 946 N N . GLN A 1 114 ? -14.161 -9.315 12.237 1.00 59.22 114 GLN A N 1
ATOM 947 C CA . GLN A 1 114 ? -15.338 -9.148 13.095 1.00 59.22 114 GLN A CA 1
ATOM 948 C C . GLN A 1 114 ? -15.780 -7.690 13.255 1.00 59.22 114 GLN A C 1
ATOM 950 O O . GLN A 1 114 ? -16.919 -7.459 13.649 1.00 59.22 114 GLN A O 1
ATOM 955 N N . ASN A 1 115 ? -14.913 -6.718 12.954 1.00 65.81 115 ASN A N 1
ATOM 956 C CA . ASN A 1 115 ? -15.255 -5.299 13.024 1.00 65.81 115 ASN A CA 1
ATOM 957 C C . ASN A 1 115 ? -14.342 -4.482 12.094 1.00 65.81 115 ASN A C 1
ATOM 959 O O . ASN A 1 115 ? -13.373 -3.876 12.564 1.00 65.81 115 ASN A O 1
ATOM 963 N N . PRO A 1 116 ? -14.584 -4.521 10.772 1.00 72.50 116 PRO A N 1
ATOM 964 C CA . PRO A 1 116 ? -13.775 -3.767 9.832 1.00 72.50 116 PRO A CA 1
ATOM 965 C C . PRO A 1 116 ? -14.014 -2.270 10.029 1.00 72.50 116 PRO A C 1
ATOM 967 O O . PRO A 1 116 ? -15.140 -1.816 10.220 1.00 72.50 116 PRO A O 1
ATOM 970 N N . ASP A 1 117 ? -12.943 -1.494 9.971 1.00 83.06 117 ASP A N 1
ATOM 971 C CA . ASP A 1 117 ? -13.054 -0.050 10.077 1.00 83.06 117 ASP A CA 1
ATOM 972 C C . ASP A 1 117 ? -13.434 0.587 8.736 1.00 83.06 117 ASP A C 1
ATOM 974 O O . ASP A 1 117 ? -12.845 0.262 7.702 1.00 83.06 117 ASP A 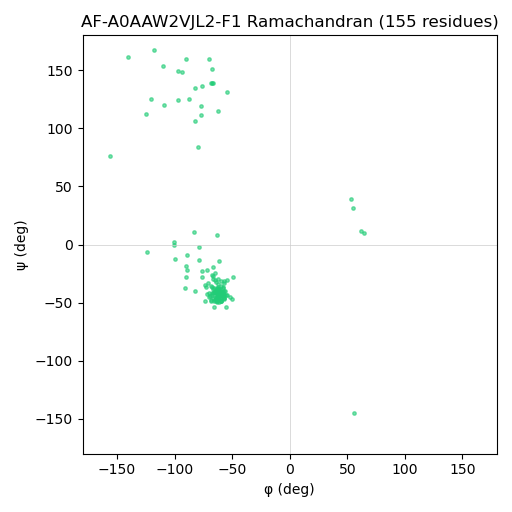O 1
ATOM 978 N N . GLU A 1 118 ? -14.383 1.523 8.760 1.00 85.38 118 GLU A N 1
ATOM 979 C CA . GLU A 1 118 ? -14.883 2.206 7.563 1.00 85.38 118 GLU A CA 1
ATOM 980 C C . GLU A 1 118 ? -13.773 2.915 6.768 1.00 85.38 118 GLU A C 1
ATOM 982 O O . GLU A 1 118 ? -13.747 2.817 5.539 1.00 85.38 118 GLU A O 1
ATOM 987 N N . GLU A 1 119 ? -12.812 3.568 7.435 1.00 86.62 119 GLU A N 1
ATOM 988 C CA . GLU A 1 119 ? -11.697 4.239 6.754 1.00 86.62 119 GLU A CA 1
ATOM 989 C C . GLU A 1 119 ? -10.764 3.224 6.084 1.00 86.62 119 GLU A C 1
ATOM 991 O O . GLU A 1 119 ? -10.250 3.473 4.988 1.00 86.62 119 GLU A O 1
ATOM 996 N N . ASN A 1 120 ? -10.550 2.066 6.718 1.00 88.75 120 ASN A N 1
ATOM 997 C CA . ASN A 1 120 ? -9.743 0.994 6.137 1.00 88.75 120 ASN A CA 1
ATOM 998 C C . ASN A 1 120 ? -10.433 0.396 4.903 1.00 88.75 120 ASN A C 1
ATOM 1000 O O . ASN A 1 120 ? -9.767 0.177 3.889 1.00 88.75 120 ASN A O 1
ATOM 1004 N N . ILE A 1 121 ? -11.754 0.183 4.954 1.00 89.44 121 ILE A N 1
ATOM 1005 C CA . ILE A 1 121 ? -12.540 -0.288 3.803 1.00 89.44 121 ILE A CA 1
ATOM 1006 C C . ILE A 1 121 ? -12.484 0.740 2.668 1.00 89.44 121 ILE A C 1
ATOM 1008 O O . ILE A 1 121 ? -12.229 0.381 1.518 1.00 89.44 121 ILE A O 1
ATOM 1012 N N . GLU A 1 122 ? -12.674 2.028 2.963 1.00 90.88 122 GLU A N 1
ATOM 1013 C CA . GLU A 1 122 ? -12.588 3.087 1.954 1.00 90.88 122 GLU A CA 1
ATOM 1014 C C . GLU A 1 122 ? -11.194 3.122 1.308 1.00 90.88 122 GLU A C 1
ATOM 1016 O O . GLU A 1 122 ? -11.063 3.210 0.080 1.00 90.88 122 GLU A O 1
ATOM 1021 N N . ALA A 1 123 ? -10.139 3.024 2.119 1.00 92.12 123 ALA A N 1
ATOM 1022 C CA . ALA A 1 123 ? -8.768 2.955 1.636 1.00 92.12 123 ALA A CA 1
ATOM 1023 C C . ALA A 1 123 ? -8.514 1.698 0.791 1.00 92.12 123 ALA A C 1
ATOM 1025 O O . ALA A 1 123 ? -7.838 1.802 -0.233 1.00 92.12 123 ALA A O 1
ATOM 1026 N N . LEU A 1 124 ? -9.089 0.548 1.157 1.00 94.00 124 LEU A N 1
ATOM 1027 C CA . LEU A 1 124 ? -8.992 -0.697 0.394 1.00 94.00 124 LEU A CA 1
ATOM 1028 C C . LEU A 1 124 ? -9.660 -0.557 -0.970 1.00 94.00 124 LEU A C 1
ATOM 1030 O O . LEU A 1 124 ? -9.034 -0.843 -1.987 1.00 94.00 124 LEU A O 1
ATOM 1034 N N . CYS A 1 125 ? -10.887 -0.043 -1.012 1.00 93.44 125 CYS A N 1
ATOM 1035 C CA . CYS A 1 125 ? -11.605 0.214 -2.257 1.00 93.44 125 CYS A CA 1
ATOM 1036 C C . CYS A 1 125 ? -10.818 1.159 -3.176 1.00 93.44 125 CYS A C 1
ATOM 1038 O O . CYS A 1 125 ? -10.687 0.896 -4.374 1.00 93.44 125 CYS A O 1
ATOM 1040 N N . LYS A 1 126 ? -10.237 2.233 -2.624 1.00 93.56 126 LYS A N 1
ATOM 1041 C CA . LYS A 1 126 ? -9.368 3.149 -3.382 1.00 93.56 126 LYS A CA 1
ATOM 1042 C C . LYS A 1 126 ? -8.115 2.446 -3.896 1.00 93.56 126 LYS A C 1
ATOM 1044 O O . LYS A 1 126 ? -7.773 2.609 -5.063 1.00 93.56 126 LYS A O 1
ATOM 1049 N N . LEU A 1 127 ? -7.454 1.653 -3.056 1.00 95.19 127 LEU A N 1
ATOM 1050 C CA . LEU A 1 127 ? -6.246 0.924 -3.429 1.00 95.19 127 LEU A CA 1
ATOM 1051 C C . LEU A 1 127 ? -6.520 -0.067 -4.564 1.00 95.19 127 LEU A C 1
ATOM 1053 O O . LEU A 1 127 ? -5.831 -0.041 -5.582 1.00 95.19 127 LEU A O 1
ATOM 1057 N N . MET A 1 128 ? -7.566 -0.880 -4.419 1.00 95.38 128 MET A N 1
ATOM 1058 C CA . MET A 1 128 ? -8.000 -1.850 -5.425 1.00 95.38 128 MET A CA 1
ATOM 1059 C C . MET A 1 128 ? -8.429 -1.167 -6.726 1.00 95.38 128 MET A C 1
ATOM 1061 O O . MET A 1 128 ? -8.135 -1.675 -7.803 1.00 95.38 128 MET A O 1
ATOM 1065 N N . SER A 1 129 ? -9.028 0.023 -6.660 1.00 95.38 129 SER A N 1
ATOM 1066 C CA . SER A 1 129 ? -9.335 0.816 -7.861 1.00 95.38 129 SER A CA 1
ATOM 1067 C C . SER A 1 129 ? -8.076 1.314 -8.584 1.00 95.38 129 SER A C 1
ATOM 1069 O O . SER A 1 129 ? -8.092 1.487 -9.801 1.00 95.38 129 SER A O 1
ATOM 1071 N N . THR A 1 130 ? -6.979 1.552 -7.858 1.00 95.06 130 THR A N 1
ATOM 1072 C CA . THR A 1 130 ? -5.705 2.012 -8.434 1.00 95.06 130 THR A CA 1
ATOM 1073 C C . THR A 1 130 ? -4.876 0.865 -9.015 1.00 95.06 130 THR A C 1
ATOM 1075 O O . THR A 1 130 ? -4.245 1.051 -10.056 1.00 95.06 130 THR A O 1
ATOM 1078 N N . ILE A 1 131 ? -4.832 -0.291 -8.341 1.00 96.31 131 ILE A N 1
ATOM 1079 C CA . ILE A 1 131 ? -3.874 -1.370 -8.644 1.00 96.31 131 ILE A CA 1
ATOM 1080 C C . ILE A 1 131 ? -4.506 -2.734 -8.952 1.00 96.31 131 ILE A C 1
ATOM 1082 O O . ILE A 1 131 ? -3.782 -3.645 -9.341 1.00 96.31 131 ILE A O 1
ATOM 1086 N N . GLY A 1 132 ? -5.823 -2.893 -8.797 1.00 95.50 132 GLY A N 1
ATOM 1087 C CA . GLY A 1 132 ? -6.516 -4.185 -8.875 1.00 95.50 132 GLY A CA 1
ATOM 1088 C C . GLY A 1 132 ? -6.299 -4.914 -10.199 1.00 95.50 132 GLY A C 1
ATOM 1089 O O . GLY A 1 132 ? -5.920 -6.077 -10.196 1.00 95.50 132 GLY A O 1
ATOM 1090 N N . GLU A 1 133 ? -6.417 -4.208 -11.327 1.00 95.94 133 GLU A N 1
ATOM 1091 C CA . GLU A 1 133 ? -6.160 -4.778 -12.661 1.00 95.94 133 GLU A CA 1
ATOM 1092 C C . GLU A 1 133 ? -4.720 -5.300 -12.813 1.00 95.94 133 GLU A C 1
ATOM 1094 O O . GLU A 1 133 ? -4.471 -6.266 -13.526 1.00 95.94 133 GLU A O 1
ATOM 1099 N N . MET A 1 134 ? -3.751 -4.677 -12.136 1.00 96.12 134 MET A N 1
ATOM 1100 C CA . MET A 1 134 ? -2.343 -5.067 -12.241 1.00 96.12 134 MET A CA 1
ATOM 1101 C C . MET A 1 134 ? -2.017 -6.346 -11.463 1.00 96.12 134 MET A C 1
ATOM 1103 O O . MET A 1 134 ? -1.079 -7.042 -11.850 1.00 96.12 134 MET A O 1
ATOM 1107 N N . ILE A 1 135 ? -2.763 -6.630 -10.390 1.00 95.81 135 ILE A N 1
ATOM 1108 C CA . ILE A 1 135 ? -2.572 -7.807 -9.526 1.00 95.81 135 ILE A CA 1
ATOM 1109 C C . ILE A 1 135 ? -3.547 -8.950 -9.850 1.00 95.81 135 ILE A C 1
ATOM 1111 O O . ILE A 1 135 ? -3.354 -10.074 -9.389 1.00 95.81 135 ILE A O 1
ATOM 1115 N N . ASP A 1 136 ? -4.585 -8.695 -10.650 1.00 95.38 136 ASP A N 1
ATOM 1116 C CA . ASP A 1 136 ? -5.554 -9.706 -11.073 1.00 95.38 136 ASP A CA 1
ATOM 1117 C C . ASP A 1 136 ? -5.005 -10.558 -12.227 1.00 95.38 136 ASP A C 1
ATOM 1119 O O . ASP A 1 136 ? -5.210 -10.302 -13.416 1.00 95.38 136 ASP A O 1
ATOM 1123 N N . HIS A 1 137 ? -4.235 -11.583 -11.866 1.00 95.94 137 HIS A N 1
ATOM 1124 C CA . HIS A 1 137 ? -3.661 -12.530 -12.815 1.00 95.94 137 HIS A CA 1
ATOM 1125 C C . HIS A 1 137 ? -3.685 -13.972 -12.281 1.00 95.94 137 HIS A C 1
ATOM 1127 O O . HIS A 1 137 ? -3.735 -14.176 -11.064 1.00 95.94 137 HIS A O 1
ATOM 1133 N N . PRO A 1 138 ? -3.553 -15.009 -13.140 1.00 96.56 138 PRO A N 1
ATOM 1134 C CA . PRO A 1 138 ? -3.780 -16.404 -12.745 1.00 96.56 138 PRO A CA 1
ATOM 1135 C C . PRO A 1 138 ? -2.978 -16.892 -11.533 1.00 96.56 138 PRO A C 1
ATOM 1137 O O . PRO A 1 138 ? -3.457 -17.738 -10.787 1.00 96.56 138 PRO A O 1
ATOM 1140 N N . LYS A 1 139 ? -1.769 -16.359 -11.311 1.00 94.69 139 LYS A N 1
ATOM 1141 C CA . LYS A 1 139 ? -0.917 -16.740 -10.171 1.00 94.69 139 LYS A CA 1
ATOM 1142 C C . LYS A 1 139 ? -1.358 -16.139 -8.836 1.00 94.69 139 LYS A C 1
ATOM 1144 O O . LYS A 1 139 ? -0.997 -16.676 -7.800 1.00 94.69 139 LYS A O 1
ATOM 1149 N N . ALA A 1 140 ? -2.102 -15.038 -8.871 1.00 93.62 140 ALA A N 1
ATOM 1150 C CA . ALA A 1 140 ? -2.611 -14.346 -7.691 1.00 93.62 140 ALA A CA 1
ATOM 1151 C C . ALA A 1 140 ? -4.079 -14.688 -7.421 1.00 93.62 140 ALA A C 1
ATOM 1153 O O . ALA A 1 140 ? -4.633 -14.202 -6.444 1.00 93.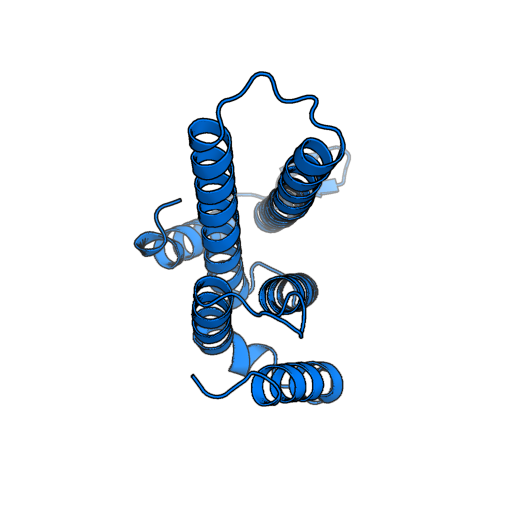62 140 ALA A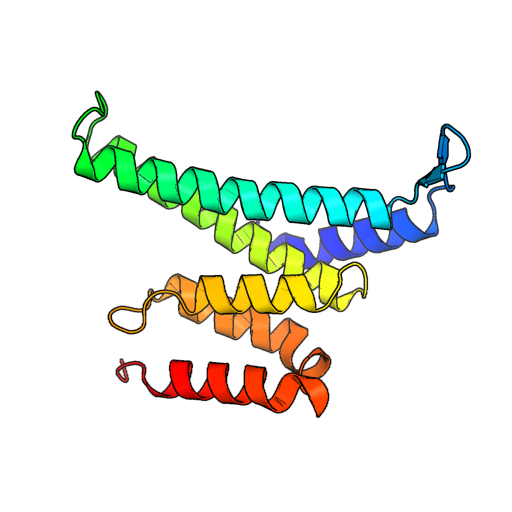 O 1
ATOM 1154 N N . LYS A 1 141 ? -4.708 -15.535 -8.252 1.00 94.12 141 LYS A N 1
ATOM 1155 C CA . LYS A 1 141 ? -6.136 -15.852 -8.164 1.00 94.12 141 LYS A CA 1
ATOM 1156 C C . LYS A 1 141 ? -6.572 -16.238 -6.749 1.00 94.12 141 LYS A C 1
ATOM 1158 O O . LYS A 1 141 ? -7.548 -15.691 -6.263 1.00 94.12 141 LYS A O 1
ATOM 1163 N N . GLU A 1 142 ? -5.826 -17.118 -6.082 1.00 95.31 142 GLU A N 1
ATOM 1164 C CA . GLU A 1 142 ? -6.145 -17.537 -4.710 1.00 95.31 142 GLU A CA 1
ATOM 1165 C C . GLU A 1 142 ? -6.121 -16.364 -3.718 1.00 95.31 142 GLU A C 1
ATOM 1167 O O . GLU A 1 142 ? -6.976 -16.289 -2.841 1.00 95.31 142 GLU A O 1
ATOM 1172 N N . HIS A 1 143 ? -5.186 -15.420 -3.873 1.00 94.12 143 HIS A N 1
ATOM 1173 C CA . HIS A 1 143 ? -5.144 -14.210 -3.052 1.00 94.12 143 HIS A CA 1
ATOM 1174 C C . HIS A 1 143 ? -6.318 -13.280 -3.354 1.00 94.12 143 HIS A C 1
ATOM 1176 O O . HIS A 1 143 ? -6.973 -12.817 -2.427 1.00 94.12 143 HIS A O 1
ATOM 1182 N N . ILE A 1 144 ? -6.589 -13.019 -4.635 1.00 94.88 144 ILE A N 1
ATOM 1183 C CA . ILE A 1 144 ? -7.666 -12.120 -5.057 1.00 94.88 144 ILE A CA 1
ATOM 1184 C C . ILE A 1 144 ? -9.027 -12.662 -4.615 1.00 94.88 144 ILE A C 1
ATOM 1186 O O . ILE A 1 144 ? -9.787 -11.926 -3.99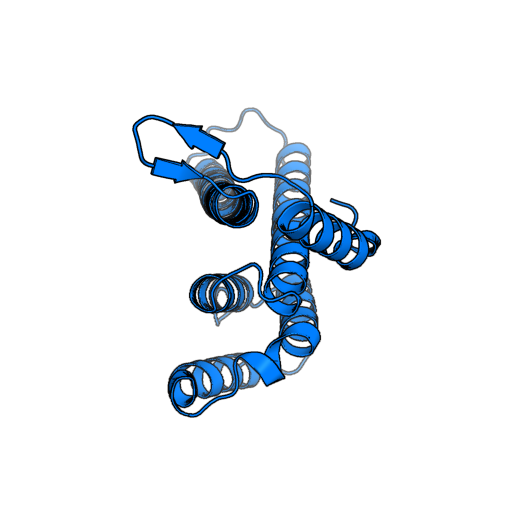1 1.00 94.88 144 ILE A O 1
ATOM 1190 N N . ASP A 1 145 ? -9.304 -13.943 -4.870 1.00 94.94 145 ASP A N 1
ATOM 1191 C CA . ASP A 1 145 ? -10.544 -14.601 -4.447 1.00 94.94 145 ASP A CA 1
ATOM 1192 C C . ASP A 1 145 ? -10.704 -14.494 -2.917 1.00 94.94 145 ASP A C 1
ATOM 1194 O O . ASP A 1 145 ? -11.743 -14.040 -2.443 1.00 94.94 145 ASP A O 1
ATOM 1198 N N . ALA A 1 146 ? -9.645 -14.783 -2.147 1.00 93.50 146 ALA A N 1
ATOM 1199 C CA . ALA A 1 146 ? -9.677 -14.647 -0.691 1.00 93.50 146 ALA A CA 1
ATOM 1200 C C . ALA A 1 146 ? -9.985 -13.210 -0.235 1.00 93.50 146 ALA A C 1
ATOM 1202 O O . ALA A 1 146 ? -10.759 -13.022 0.698 1.00 93.50 146 ALA A O 1
ATOM 1203 N N . TYR A 1 147 ? -9.427 -12.181 -0.883 1.00 93.44 147 TYR A N 1
ATOM 1204 C CA . TYR A 1 147 ? -9.726 -10.786 -0.537 1.00 93.44 147 TYR A CA 1
ATOM 1205 C C . TYR A 1 147 ? -11.197 -10.445 -0.747 1.00 93.44 147 TYR A C 1
ATOM 1207 O O . TYR A 1 147 ? -11.820 -9.846 0.130 1.00 93.44 147 TYR A O 1
ATOM 1215 N N . PHE A 1 148 ? -11.764 -10.852 -1.883 1.00 92.12 148 PHE A N 1
ATOM 1216 C CA . PHE A 1 148 ? -13.171 -10.605 -2.180 1.00 92.12 148 PHE A CA 1
ATOM 1217 C C . PHE A 1 148 ? -14.109 -11.410 -1.275 1.00 92.12 148 PHE A C 1
ATOM 1219 O O . PHE A 1 148 ? -15.133 -10.866 -0.863 1.00 92.12 148 PHE A O 1
ATOM 1226 N N . ASP A 1 149 ? -13.750 -12.639 -0.898 1.00 91.81 149 ASP A N 1
ATOM 1227 C CA . ASP A 1 149 ? -14.507 -13.437 0.074 1.00 91.81 149 ASP A CA 1
ATOM 1228 C C . ASP A 1 149 ? -14.576 -12.738 1.441 1.00 91.81 149 ASP A C 1
ATOM 1230 O O . ASP A 1 149 ? -15.643 -12.658 2.056 1.00 91.81 149 ASP A O 1
ATOM 1234 N N . ILE A 1 150 ? -13.457 -12.163 1.898 1.00 89.06 150 ILE A N 1
ATOM 1235 C CA . ILE A 1 150 ? -13.406 -11.382 3.142 1.00 89.06 150 ILE A CA 1
ATOM 1236 C C . ILE A 1 150 ? -14.302 -10.149 3.025 1.00 89.06 150 ILE A C 1
ATOM 1238 O O . ILE A 1 150 ? -15.149 -9.921 3.888 1.00 89.06 150 ILE A O 1
ATOM 1242 N N . MET A 1 151 ? -14.161 -9.382 1.942 1.00 86.88 151 MET A N 1
ATOM 1243 C CA . MET A 1 151 ? -14.966 -8.180 1.712 1.00 86.88 151 MET A CA 1
ATOM 1244 C C . MET A 1 151 ? -16.468 -8.486 1.641 1.00 86.88 151 MET A C 1
ATOM 1246 O O . MET A 1 151 ? -17.275 -7.699 2.129 1.00 86.88 151 MET A O 1
ATOM 1250 N N . ALA A 1 152 ? -16.849 -9.632 1.072 1.00 87.19 152 ALA A N 1
ATOM 1251 C CA . ALA A 1 152 ? -18.236 -10.084 0.994 1.00 87.19 152 ALA A CA 1
ATOM 1252 C C . ALA A 1 152 ? -18.802 -10.539 2.350 1.00 87.19 152 ALA A C 1
ATOM 1254 O O . ALA A 1 152 ? -20.020 -10.561 2.525 1.00 87.19 152 ALA A O 1
ATOM 1255 N N . SER A 1 153 ? -17.939 -10.900 3.305 1.00 84.94 153 SER A N 1
ATOM 1256 C CA . SER A 1 153 ? -18.344 -11.306 4.655 1.00 84.94 153 SER A CA 1
ATOM 1257 C C . SER A 1 153 ? -18.689 -10.132 5.576 1.00 84.94 153 SER A C 1
ATOM 1259 O O . SER A 1 153 ? -19.280 -10.344 6.637 1.00 84.94 153 SER A O 1
ATOM 1261 N N . TYR A 1 154 ? -18.340 -8.900 5.188 1.00 79.56 154 TYR A N 1
ATOM 1262 C CA . TYR A 1 154 ? -18.639 -7.727 5.996 1.00 79.56 154 TYR A CA 1
ATOM 1263 C C . TYR A 1 154 ? -20.152 -7.482 6.080 1.00 79.56 154 TYR A C 1
ATOM 1265 O O . TYR A 1 154 ? -20.857 -7.623 5.076 1.00 79.56 154 TYR A O 1
ATOM 1273 N N . PRO A 1 155 ? -20.675 -7.109 7.266 1.00 68.62 155 PRO A N 1
ATOM 1274 C CA . PRO A 1 155 ? -22.076 -6.748 7.406 1.00 68.62 155 PRO A CA 1
ATOM 1275 C C . PRO A 1 155 ? -22.420 -5.647 6.403 1.00 68.62 155 PRO A C 1
ATOM 1277 O O . PRO A 1 155 ? -21.696 -4.659 6.290 1.00 68.62 155 PRO A O 1
ATOM 1280 N N . THR A 1 156 ? -23.514 -5.817 5.662 1.00 58.97 156 THR A N 1
ATOM 1281 C CA . THR A 1 156 ? -24.042 -4.732 4.833 1.00 58.97 156 THR A CA 1
ATOM 1282 C C . THR A 1 156 ? -24.425 -3.591 5.774 1.00 58.97 156 THR A C 1
ATOM 1284 O O . THR A 1 156 ? -25.281 -3.793 6.637 1.00 58.97 156 THR A O 1
ATOM 1287 N N . ILE A 1 157 ? -23.733 -2.453 5.653 1.00 50.59 157 ILE A N 1
ATOM 1288 C CA . ILE A 1 157 ? -24.057 -1.205 6.364 1.00 50.59 157 ILE A CA 1
ATOM 1289 C C . ILE A 1 157 ? -25.487 -0.782 6.013 1.00 50.59 157 ILE A C 1
ATOM 1291 O O . ILE A 1 157 ? -25.839 -0.859 4.811 1.00 50.59 157 ILE A O 1
#

Foldseek 3Di:
DPLVCLLVVLVVLLVQQVPPDWDADPNDTHTSLNVVQVVLVVQQVVLVVQQVVLVVCVVVVPDPDDPVVSVVSVVVSVVSNLSSLSSVLSNVLSVSYDCVVPLVLLVVLLPDLPDHDPSSVVSNVVSCVSCVVVQPDPVCVVVVVVSVVSVVSDPDD

Mean predicted aligned error: 6.79 Å

pLDDT: mean 84.34, std 10.99, range [50.59, 96.56]

Radius of gyration: 17.89 Å; Cα contacts (8 Å, |Δi|>4): 107; chains: 1; bounding box: 56×32×46 Å

Organism: Sesamum radiatum (NCBI:txid300843)

InterPro domains:
  IPR003890 MIF4G-like, type 3 [PF02854] (2-154)
  IPR016024 Armadillo-type fold [SSF48371] (1-153)

Sequence (157 aa):
MEPTFCEMYANFCFHLAADLPDLSVENERITFKRLLLNKCQEEFERGEREEEEANKAEEEGEAKQTAEEREEKRLQARRRMLGNIRLIGELYKKRMLTERIMHECINKLLGQYQNPDEENIEALCKLMSTIGEMIDHPKAKEHIDAYFDIMASYPTI

Solvent-accessible surface area (backbone atoms only — not comparable to full-atom values): 9006 Å² total; per-residue (Å²): 104,70,68,87,46,26,59,60,50,31,51,50,54,53,49,48,47,70,71,52,76,72,44,75,57,97,90,41,82,46,41,59,50,57,54,50,44,54,48,54,48,54,54,50,56,46,45,52,51,55,51,52,52,59,53,49,48,59,78,68,66,74,59,96,60,53,74,62,60,50,49,52,50,50,52,50,52,48,49,41,46,57,28,48,52,53,30,50,45,37,26,36,68,71,66,57,50,65,70,69,61,52,56,54,49,50,54,60,40,58,56,54,84,89,70,67,51,68,68,36,48,53,50,43,56,53,44,45,73,69,40,38,80,82,58,68,44,87,92,37,43,72,58,54,53,50,53,52,54,55,64,69,65,48,79,84,128

Secondary structure (DSSP, 8-state):
--GGGHHHHHHHHHHHHHHSPPEEETTEEE-HHHHHHHHHHHHHHHHHHHHHHHHHHHHS----S-HHHHHHHHHHHHHHHHHHHHHHHHHHHTT-S-HHHHHHHHHHHH--TTS--HHHHHHHHHHHHHHHHHH-STTTHHHHHHHHHHHHHS---